Protein AF-A0A432HR02-F1 (afdb_monomer)

Secondary structure (DSSP, 8-state):
-HHHHHHHHHHHHHSTT-----------HHHHHHHHHHHHHHHHHTTSSS-SS-SS-GGGS-HHHHHHHTHHHHT---TTSBGGGTS-HHHHHHH--HHHHTT-BHHHHHHHHHHHHHT-TTS-PPPPP-

Mean predicted aligned error: 9.59 Å

Solvent-accessible surface area (backbone atoms only — not comparable to full-atom values): 7418 Å² total; per-residue (Å²): 107,75,70,59,54,53,51,53,52,54,57,58,64,67,66,69,74,82,72,79,72,82,82,60,85,80,66,37,35,72,60,6,51,50,52,51,42,48,40,25,40,56,30,23,76,72,66,80,37,100,46,48,61,58,89,72,56,42,55,77,38,38,43,70,56,44,46,62,77,37,42,58,40,76,71,47,87,58,48,74,44,47,32,68,81,43,52,58,70,69,50,38,73,72,68,45,51,57,77,51,50,49,75,32,29,27,50,53,51,38,8,31,49,40,29,33,37,66,43,9,56,73,32,92,61,78,78,79,84,129

pLDDT: mean 85.81, std 14.6, range [47.75, 97.12]

Structure (mmCIF, N/CA/C/O backbone):
data_AF-A0A432HR02-F1
#
_entry.id   AF-A0A432HR02-F1
#
loop_
_atom_site.group_PDB
_atom_site.id
_atom_site.type_symbol
_atom_site.label_atom_id
_atom_site.label_alt_id
_atom_site.label_comp_id
_atom_site.label_asym_id
_atom_site.label_entity_id
_atom_site.label_seq_id
_atom_site.pdbx_PDB_ins_code
_atom_site.Cartn_x
_atom_site.Cartn_y
_atom_site.Cartn_z
_atom_site.occupancy
_atom_site.B_iso_or_equiv
_atom_site.auth_seq_id
_atom_site.auth_comp_id
_atom_site.auth_asym_id
_atom_site.auth_atom_id
_atom_site.pdbx_PDB_model_num
ATOM 1 N N . MET A 1 1 ? 24.138 48.507 -28.606 1.00 55.62 1 MET A N 1
ATOM 2 C CA . MET A 1 1 ? 24.479 48.098 -27.223 1.00 55.62 1 MET A CA 1
ATOM 3 C C . MET A 1 1 ? 23.237 47.924 -26.343 1.00 55.62 1 MET A C 1
ATOM 5 O O . MET A 1 1 ? 22.873 46.788 -26.088 1.00 55.62 1 MET A O 1
ATOM 9 N N . ARG A 1 2 ? 22.501 48.985 -25.967 1.00 53.81 2 ARG A N 1
ATOM 10 C CA . ARG A 1 2 ? 21.341 48.897 -25.043 1.00 53.81 2 ARG A CA 1
ATOM 11 C C . ARG A 1 2 ? 20.214 47.947 -25.494 1.00 53.81 2 ARG A C 1
ATOM 13 O O . ARG A 1 2 ? 19.715 47.181 -24.685 1.00 53.81 2 ARG A O 1
ATOM 20 N N . LYS A 1 3 ? 19.861 47.936 -26.787 1.00 55.19 3 LYS A N 1
ATOM 21 C CA . LYS A 1 3 ? 18.825 47.037 -27.345 1.00 55.19 3 LYS A CA 1
ATOM 22 C C . LYS A 1 3 ? 19.258 45.562 -27.417 1.00 55.19 3 LYS A C 1
ATOM 24 O O . LYS A 1 3 ? 18.424 44.688 -27.237 1.00 55.19 3 LYS A O 1
ATOM 29 N N . LEU A 1 4 ? 20.553 45.295 -27.616 1.00 65.88 4 LEU A N 1
ATOM 30 C CA . LEU A 1 4 ? 21.116 43.935 -27.636 1.00 65.88 4 LEU A CA 1
ATOM 31 C C . LEU A 1 4 ? 21.214 43.345 -26.222 1.00 65.88 4 LEU A C 1
ATOM 33 O O . LEU A 1 4 ? 20.945 42.166 -26.031 1.00 65.88 4 LEU A O 1
ATOM 37 N N . ILE A 1 5 ? 21.511 44.184 -25.224 1.00 72.00 5 ILE A N 1
ATOM 38 C CA . ILE A 1 5 ? 21.508 43.794 -23.807 1.00 72.00 5 ILE A CA 1
ATOM 39 C C . ILE A 1 5 ? 20.079 43.468 -23.338 1.00 72.00 5 ILE A C 1
ATOM 41 O O . ILE A 1 5 ? 19.868 42.457 -22.680 1.00 72.00 5 ILE A O 1
ATOM 45 N N . ILE A 1 6 ? 19.080 44.266 -23.737 1.00 71.81 6 ILE A N 1
ATOM 46 C CA . ILE A 1 6 ? 17.664 44.006 -23.408 1.00 71.81 6 ILE A CA 1
ATOM 47 C C . ILE A 1 6 ? 17.160 42.710 -24.073 1.00 71.81 6 ILE A C 1
ATOM 49 O O . ILE A 1 6 ? 16.424 41.946 -23.448 1.00 71.81 6 ILE A O 1
ATOM 53 N N . LEU A 1 7 ? 17.592 42.422 -25.307 1.00 71.25 7 LEU A N 1
ATOM 54 C CA . LEU A 1 7 ? 17.246 41.182 -26.009 1.00 71.25 7 LEU A CA 1
ATOM 55 C C . LEU A 1 7 ? 17.884 39.945 -25.347 1.00 71.25 7 LEU A C 1
ATOM 57 O O . LEU A 1 7 ? 17.235 38.918 -25.191 1.00 71.25 7 LEU A O 1
ATOM 61 N N . ALA A 1 8 ? 19.135 40.053 -24.894 1.00 70.69 8 ALA A N 1
ATOM 62 C CA . ALA A 1 8 ? 19.814 38.961 -24.200 1.00 70.69 8 ALA A CA 1
ATOM 63 C C . ALA A 1 8 ? 19.175 38.650 -22.832 1.00 70.69 8 ALA A C 1
ATOM 65 O O . ALA A 1 8 ? 18.999 37.484 -22.488 1.00 70.69 8 ALA A O 1
ATOM 66 N N . ILE A 1 9 ? 18.765 39.678 -22.078 1.00 72.38 9 ILE A N 1
ATOM 67 C CA . ILE A 1 9 ? 18.109 39.514 -20.768 1.00 72.38 9 ILE A CA 1
ATOM 68 C C . ILE A 1 9 ? 16.716 38.882 -20.911 1.00 72.38 9 ILE A C 1
ATOM 70 O O . ILE A 1 9 ? 16.348 38.017 -20.119 1.00 72.38 9 ILE A O 1
ATOM 74 N N . THR A 1 10 ? 15.951 39.268 -21.935 1.00 68.12 10 THR A N 1
ATOM 75 C CA . THR A 1 10 ? 14.607 38.711 -22.178 1.00 68.12 10 THR A CA 1
ATOM 76 C C . THR A 1 10 ? 14.647 37.246 -22.617 1.00 68.12 10 THR A C 1
ATOM 78 O O . THR A 1 10 ? 13.822 36.458 -22.160 1.00 68.12 10 THR A O 1
ATOM 81 N N . VAL A 1 11 ? 15.643 36.842 -23.411 1.00 68.94 11 VAL A N 1
ATOM 82 C CA . VAL A 1 11 ? 15.849 35.432 -23.791 1.00 68.94 11 VAL A CA 1
ATOM 83 C C . VAL A 1 11 ? 16.297 34.580 -22.597 1.00 68.94 11 VAL A C 1
ATOM 85 O O . VAL A 1 11 ? 15.839 33.449 -22.447 1.00 68.94 11 VAL A O 1
ATOM 88 N N . PHE A 1 12 ? 17.124 35.124 -21.699 1.00 64.12 12 PHE A N 1
ATOM 89 C CA . PHE A 1 12 ? 17.577 34.404 -20.503 1.00 64.12 12 PHE A CA 1
ATOM 90 C C . PHE A 1 12 ? 16.449 34.186 -19.477 1.00 64.12 12 PHE A C 1
ATOM 92 O O . PHE A 1 12 ? 16.406 33.153 -18.813 1.00 64.12 12 PHE A O 1
ATOM 99 N N . PHE A 1 13 ? 15.501 35.125 -19.377 1.00 61.22 13 PHE A N 1
ATOM 100 C CA . PHE A 1 13 ? 14.342 35.014 -18.481 1.00 61.22 13 PHE A CA 1
ATOM 101 C C . PHE A 1 13 ? 13.253 34.065 -19.012 1.00 61.22 13 PHE A C 1
ATOM 103 O O . PHE A 1 13 ? 12.464 33.532 -18.237 1.00 61.22 13 PHE A O 1
ATOM 110 N N . ALA A 1 14 ? 13.213 33.821 -20.326 1.00 60.38 14 ALA A N 1
ATOM 111 C CA . ALA A 1 14 ? 12.259 32.897 -20.938 1.00 60.38 14 ALA A CA 1
ATOM 112 C C . ALA A 1 14 ? 12.634 31.413 -20.744 1.00 60.38 14 ALA A C 1
ATOM 114 O O . ALA A 1 14 ? 11.769 30.550 -20.869 1.00 60.38 14 ALA A O 1
ATOM 115 N N . PHE A 1 15 ? 13.897 31.104 -20.421 1.00 57.41 15 PHE A N 1
ATOM 116 C CA . PHE A 1 15 ? 14.395 29.725 -20.305 1.00 57.41 15 PHE A CA 1
ATOM 117 C C . PHE A 1 15 ? 14.370 29.162 -18.870 1.00 57.41 15 PHE A C 1
ATOM 119 O O . PHE A 1 15 ? 14.567 27.967 -18.667 1.00 57.41 15 PHE A O 1
ATOM 126 N N . SER A 1 16 ? 14.105 29.996 -17.860 1.00 60.12 16 SER A N 1
ATOM 127 C CA . SER A 1 16 ? 14.109 29.607 -16.440 1.00 60.12 16 SER A CA 1
ATOM 128 C C . SER A 1 16 ? 12.772 29.047 -15.925 1.00 60.12 16 SER A C 1
ATOM 130 O O . SER A 1 16 ? 12.690 28.641 -14.767 1.00 60.12 16 SER A O 1
ATOM 132 N N . SER A 1 17 ? 11.729 28.970 -16.757 1.00 57.75 17 SER A N 1
ATOM 133 C CA . SER A 1 17 ? 10.380 28.533 -16.354 1.00 57.75 17 SER A CA 1
ATOM 134 C C . SER A 1 17 ? 10.103 27.026 -16.498 1.00 57.75 17 SER A C 1
ATOM 136 O O . SER A 1 17 ? 9.045 26.566 -16.077 1.00 57.75 17 SER A O 1
ATOM 138 N N . ALA A 1 18 ? 11.043 26.221 -17.007 1.00 59.28 18 ALA A N 1
ATOM 139 C CA . ALA A 1 18 ? 10.858 24.769 -17.173 1.00 59.28 18 ALA A CA 1
ATOM 140 C C . ALA A 1 18 ? 11.296 23.924 -15.954 1.00 59.28 18 ALA A C 1
ATOM 142 O O . ALA A 1 18 ? 11.594 22.739 -16.081 1.00 59.28 18 ALA A O 1
ATOM 143 N N . GLY A 1 19 ? 11.336 24.518 -14.760 1.00 59.84 19 GLY A N 1
ATOM 144 C CA . GLY A 1 19 ? 11.633 23.833 -13.501 1.00 59.84 19 GLY A CA 1
ATOM 145 C C . GLY A 1 19 ? 10.376 23.455 -12.719 1.00 59.84 19 GLY A C 1
ATOM 146 O O . GLY A 1 19 ? 10.272 23.802 -11.546 1.00 59.84 19 GLY A O 1
ATOM 147 N N . ILE A 1 20 ? 9.396 22.785 -13.337 1.00 58.25 20 ILE A N 1
ATOM 148 C CA . ILE A 1 20 ? 8.270 22.223 -12.576 1.00 58.25 20 ILE A CA 1
ATOM 149 C C . ILE A 1 20 ? 8.787 20.973 -11.864 1.00 58.25 20 ILE A C 1
ATOM 151 O O . ILE A 1 20 ? 8.732 19.856 -12.375 1.00 58.25 20 ILE A O 1
ATOM 155 N N . CYS A 1 21 ? 9.328 21.174 -10.665 1.00 50.12 21 CYS A N 1
ATOM 156 C CA . CYS A 1 21 ? 9.525 20.105 -9.704 1.00 50.12 21 CYS A CA 1
ATOM 157 C C . CYS A 1 21 ? 8.158 19.456 -9.465 1.00 50.12 21 CYS A C 1
ATOM 159 O O . CYS A 1 21 ? 7.269 20.088 -8.893 1.00 50.12 21 CYS A O 1
ATOM 161 N N . PHE A 1 22 ? 7.977 18.208 -9.901 1.00 50.56 22 PHE A N 1
ATOM 162 C CA . PHE A 1 22 ? 6.835 17.389 -9.504 1.00 50.56 22 PHE A CA 1
ATOM 163 C C . PHE A 1 22 ? 6.901 17.165 -7.988 1.00 50.56 22 PHE A C 1
ATOM 165 O O . PHE A 1 22 ? 7.419 16.161 -7.504 1.00 50.56 22 PHE A O 1
ATOM 172 N N . ALA A 1 23 ? 6.383 18.120 -7.220 1.00 50.78 23 ALA A N 1
ATOM 173 C CA . ALA A 1 23 ? 6.126 17.989 -5.795 1.00 50.78 23 ALA A CA 1
ATOM 174 C C . ALA A 1 23 ? 4.839 17.171 -5.584 1.00 50.78 23 ALA A C 1
ATOM 176 O O . ALA A 1 23 ? 3.895 17.622 -4.945 1.00 50.78 23 ALA A O 1
ATOM 177 N N . GLY A 1 24 ? 4.781 15.969 -6.164 1.00 54.72 24 GLY A N 1
ATOM 178 C CA . GLY A 1 24 ? 3.856 14.936 -5.703 1.00 54.72 24 GLY A CA 1
ATOM 179 C C . GLY A 1 24 ? 4.333 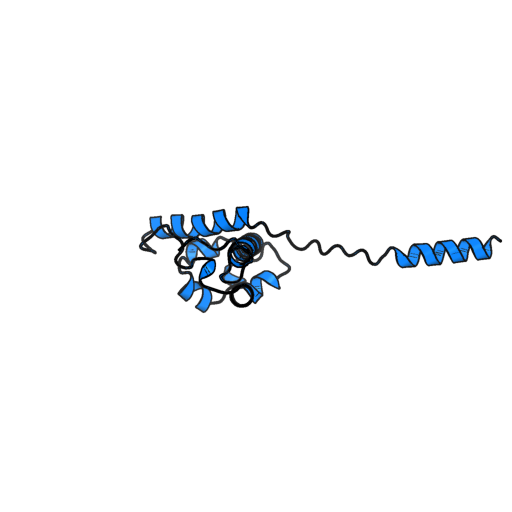14.428 -4.343 1.00 54.72 24 GLY A C 1
ATOM 180 O O . GLY A 1 24 ? 5.536 14.450 -4.068 1.00 54.72 24 GLY A O 1
ATOM 181 N N . ALA A 1 25 ? 3.413 14.011 -3.471 1.00 60.50 25 ALA A N 1
ATOM 182 C CA . ALA A 1 25 ? 3.732 13.514 -2.135 1.00 60.50 25 ALA A CA 1
ATOM 183 C C . ALA A 1 25 ? 4.918 12.532 -2.182 1.00 60.50 25 ALA A C 1
ATOM 185 O O . ALA A 1 25 ? 4.832 11.456 -2.772 1.00 60.50 25 ALA A O 1
ATOM 186 N N . LYS A 1 26 ? 6.057 12.917 -1.588 1.00 70.88 26 LYS A N 1
ATOM 187 C CA . LYS A 1 26 ? 7.272 12.094 -1.609 1.00 70.88 26 LYS A CA 1
ATOM 188 C C . LYS A 1 26 ? 6.999 10.795 -0.855 1.00 70.88 26 LYS A C 1
ATOM 190 O O . LYS A 1 26 ? 6.941 10.792 0.378 1.00 70.88 26 LYS A O 1
ATOM 195 N N . ALA A 1 27 ? 6.831 9.707 -1.598 1.00 87.12 27 ALA A N 1
ATOM 196 C CA . ALA A 1 27 ? 6.526 8.404 -1.035 1.00 87.12 27 ALA A CA 1
ATOM 197 C C . ALA A 1 27 ? 7.627 7.945 -0.059 1.00 87.12 27 ALA A C 1
ATOM 199 O O . ALA A 1 27 ? 8.824 8.116 -0.305 1.00 87.12 27 ALA A O 1
ATOM 200 N N . ASN A 1 28 ? 7.223 7.369 1.075 1.00 94.19 28 ASN A N 1
ATOM 201 C CA . ASN A 1 28 ? 8.107 6.955 2.160 1.00 94.19 28 ASN A CA 1
ATOM 202 C C . ASN A 1 28 ? 7.882 5.477 2.514 1.00 94.19 28 ASN A C 1
ATOM 204 O O . ASN A 1 28 ? 7.025 5.138 3.334 1.00 94.19 28 ASN A O 1
ATOM 208 N N . ALA A 1 29 ? 8.717 4.599 1.952 1.00 93.56 29 ALA A N 1
ATOM 209 C CA . ALA A 1 29 ? 8.638 3.151 2.161 1.00 93.56 29 ALA A CA 1
ATOM 210 C C . ALA A 1 29 ? 8.771 2.727 3.641 1.00 93.56 29 ALA A C 1
ATOM 212 O O . ALA A 1 29 ? 8.166 1.742 4.065 1.00 93.56 29 ALA A O 1
ATOM 213 N N . ARG A 1 30 ? 9.505 3.483 4.476 1.00 95.50 30 ARG A N 1
ATOM 214 C CA . ARG A 1 30 ? 9.604 3.197 5.920 1.00 95.50 30 ARG A CA 1
ATOM 215 C C . ARG A 1 30 ? 8.259 3.404 6.615 1.00 95.50 30 ARG A C 1
ATOM 217 O O . ARG A 1 30 ? 7.859 2.557 7.416 1.00 95.50 30 ARG A O 1
ATOM 224 N N . LYS A 1 31 ? 7.567 4.508 6.308 1.00 96.62 31 LYS A N 1
ATOM 225 C CA . LYS A 1 31 ? 6.203 4.754 6.800 1.00 96.62 31 LYS A CA 1
ATOM 226 C C . LYS A 1 31 ? 5.237 3.711 6.244 1.00 96.62 31 LYS A C 1
ATOM 228 O O . LYS A 1 31 ? 4.481 3.141 7.018 1.00 96.62 31 LYS A O 1
ATOM 233 N N . GLY A 1 32 ? 5.358 3.373 4.960 1.00 96.81 32 GLY A N 1
ATOM 234 C CA . GLY A 1 32 ? 4.562 2.335 4.306 1.00 96.81 32 GLY A CA 1
ATOM 235 C C . GLY A 1 32 ? 4.610 0.992 5.017 1.00 96.81 32 GLY A C 1
ATOM 236 O O . GLY A 1 32 ? 3.574 0.447 5.379 1.00 96.81 32 GLY A O 1
ATOM 237 N N . LYS A 1 33 ? 5.816 0.496 5.316 1.00 96.62 33 LYS A N 1
ATOM 238 C CA . LYS A 1 33 ? 6.022 -0.748 6.073 1.00 96.62 33 LYS A CA 1
ATOM 239 C C . LYS A 1 33 ? 5.331 -0.726 7.434 1.00 96.62 33 LYS A C 1
ATOM 241 O O . LYS A 1 33 ? 4.759 -1.732 7.855 1.00 96.62 33 LYS A O 1
ATOM 246 N N . TYR A 1 34 ? 5.429 0.397 8.145 1.00 96.94 34 TYR A N 1
ATOM 247 C CA . TYR A 1 34 ? 4.794 0.553 9.450 1.00 96.94 34 TYR A CA 1
ATOM 248 C C . TYR A 1 34 ? 3.269 0.553 9.325 1.00 96.94 34 TYR A C 1
ATOM 250 O O . TYR A 1 34 ? 2.617 -0.231 10.012 1.00 96.94 34 TYR A O 1
ATOM 258 N N . THR A 1 35 ? 2.716 1.369 8.425 1.00 97.12 35 THR A N 1
ATOM 259 C CA . THR A 1 35 ? 1.274 1.445 8.158 1.00 97.12 35 THR A CA 1
ATOM 260 C C . THR A 1 35 ? 0.721 0.083 7.754 1.00 97.12 35 THR A C 1
ATOM 262 O O . THR A 1 35 ? -0.233 -0.388 8.367 1.00 97.12 35 THR A O 1
ATOM 265 N N . TYR A 1 36 ? 1.386 -0.603 6.821 1.00 96.50 36 TYR A N 1
ATOM 266 C CA . TYR A 1 36 ? 0.991 -1.927 6.352 1.00 96.50 36 TYR A CA 1
ATOM 267 C C . TYR A 1 36 ? 0.896 -2.929 7.505 1.00 96.50 36 TYR A C 1
ATOM 269 O O . TYR A 1 36 ? -0.135 -3.554 7.711 1.00 96.50 36 TYR A O 1
ATOM 277 N N . ARG A 1 37 ? 1.930 -3.021 8.348 1.00 96.44 37 ARG A N 1
ATOM 278 C CA . ARG A 1 37 ? 1.911 -3.905 9.528 1.00 96.44 37 ARG A CA 1
ATOM 279 C C . ARG A 1 37 ? 0.872 -3.490 10.569 1.00 96.44 37 ARG A C 1
ATOM 281 O O . ARG A 1 37 ? 0.307 -4.350 11.238 1.00 96.44 37 ARG A O 1
ATOM 288 N N . LYS A 1 38 ? 0.642 -2.186 10.740 1.00 96.31 38 LYS A N 1
ATOM 289 C CA . LYS A 1 38 ? -0.320 -1.658 11.711 1.00 96.31 38 LYS A CA 1
ATOM 290 C C . LYS A 1 38 ? -1.747 -2.069 11.356 1.00 96.31 38 LYS A C 1
ATOM 292 O O . LYS A 1 38 ? -2.458 -2.491 12.261 1.00 96.31 38 LYS A O 1
ATOM 297 N N . VAL A 1 39 ? -2.118 -2.014 10.075 1.00 96.00 39 VAL A N 1
ATOM 298 C CA . VAL A 1 39 ? -3.432 -2.460 9.581 1.00 96.00 39 VAL A CA 1
ATOM 299 C C . VAL A 1 39 ? -3.721 -3.892 10.024 1.00 96.00 39 VAL A C 1
ATOM 301 O O . VAL A 1 39 ? -4.689 -4.126 10.743 1.00 96.00 39 VAL A O 1
ATOM 304 N N . TYR A 1 40 ? -2.840 -4.841 9.697 1.00 95.94 40 TYR A N 1
ATOM 305 C CA . TYR A 1 40 ? -3.065 -6.246 10.051 1.00 95.94 40 TYR A CA 1
ATOM 306 C C . TYR A 1 40 ? -2.968 -6.499 11.552 1.00 95.94 40 TYR A C 1
ATOM 308 O O . TYR A 1 40 ? -3.736 -7.290 12.086 1.00 95.94 40 TYR A O 1
ATOM 316 N N . LYS A 1 41 ? -2.102 -5.781 12.273 1.00 95.50 41 LYS A N 1
ATOM 317 C CA . LYS A 1 41 ? -2.054 -5.868 13.737 1.00 95.50 41 LYS A CA 1
ATOM 318 C C . LYS A 1 41 ? -3.373 -5.433 14.385 1.00 95.50 41 LYS A C 1
ATOM 320 O O . LYS A 1 41 ? -3.809 -6.077 15.334 1.00 95.50 41 LYS A O 1
ATOM 325 N N . SER A 1 42 ? -3.987 -4.345 13.921 1.00 94.88 42 SER A N 1
ATOM 326 C CA . SER A 1 42 ? -5.285 -3.880 14.429 1.00 94.88 42 SER A CA 1
ATOM 327 C C . SER A 1 42 ? -6.424 -4.813 14.018 1.00 94.88 42 SER A C 1
ATOM 329 O O . SER A 1 42 ? -7.241 -5.189 14.851 1.00 94.88 42 SER A O 1
ATOM 331 N N . CYS A 1 43 ? -6.431 -5.238 12.758 1.00 94.62 43 CYS A N 1
ATOM 332 C CA . CYS A 1 43 ? -7.410 -6.163 12.195 1.00 94.62 43 CYS A CA 1
ATOM 333 C C . CYS A 1 43 ? -7.401 -7.524 12.912 1.00 94.62 43 CYS A C 1
ATOM 335 O O . CYS A 1 43 ? -8.447 -8.039 13.300 1.00 94.62 43 CYS A O 1
ATOM 337 N N . HIS A 1 44 ? -6.209 -8.057 13.200 1.00 95.31 44 HIS A N 1
ATOM 338 C CA . HIS A 1 44 ? -6.032 -9.291 13.962 1.00 95.31 44 HIS A CA 1
ATOM 339 C C . HIS A 1 44 ? -6.552 -9.170 15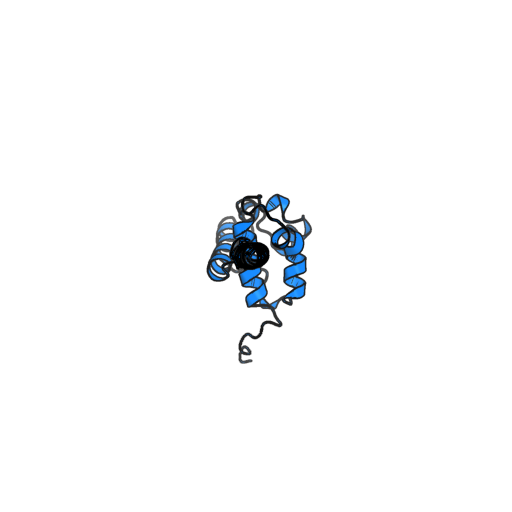.395 1.00 95.31 44 HIS A C 1
ATOM 341 O O . HIS A 1 44 ? -7.212 -10.075 15.889 1.00 95.31 44 HIS A O 1
ATOM 347 N N . LYS A 1 45 ? -6.326 -8.028 16.062 1.00 93.88 45 LYS A N 1
ATOM 348 C CA . LYS A 1 45 ? -6.861 -7.789 17.415 1.00 93.88 45 LYS A CA 1
ATOM 349 C C . LYS A 1 45 ? -8.389 -7.834 17.480 1.00 93.88 45 LYS A C 1
ATOM 351 O O . LYS A 1 45 ? -8.920 -8.088 18.555 1.00 93.88 45 LYS A O 1
ATOM 356 N N . ARG A 1 46 ? -9.083 -7.578 16.367 1.00 91.12 46 ARG A N 1
ATOM 357 C CA . ARG A 1 46 ? -10.544 -7.720 16.2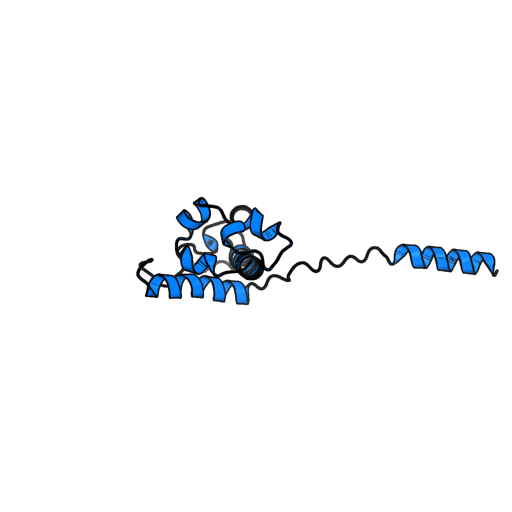65 1.00 91.12 46 ARG A CA 1
ATOM 358 C C . ARG A 1 46 ? -11.005 -9.131 15.891 1.00 91.12 46 ARG A C 1
ATOM 360 O O . ARG A 1 46 ? -12.205 -9.362 15.848 1.00 91.12 46 ARG A O 1
ATOM 367 N N . GLY A 1 47 ? -10.086 -10.047 15.589 1.00 90.00 47 GLY A N 1
ATOM 368 C CA . GLY A 1 47 ? -10.415 -11.400 15.140 1.00 90.00 47 GLY A CA 1
ATOM 369 C C . GLY A 1 47 ? -10.871 -11.500 13.680 1.00 90.00 47 GLY A C 1
ATOM 370 O O . GLY A 1 47 ? -11.392 -12.532 13.288 1.00 90.00 47 GLY A O 1
ATOM 371 N N . GLU A 1 48 ? -10.684 -10.459 12.859 1.00 88.56 48 GLU A N 1
ATOM 372 C CA . GLU A 1 48 ? -11.052 -10.492 11.427 1.00 88.56 48 GLU A CA 1
ATOM 373 C C . GLU A 1 48 ? -10.028 -11.276 10.578 1.00 88.56 48 GLU A C 1
ATOM 375 O O . GLU A 1 48 ? -10.340 -11.782 9.499 1.00 88.56 48 GLU A O 1
ATOM 380 N N . VAL A 1 49 ? -8.790 -11.396 11.070 1.00 89.69 49 VAL A N 1
ATOM 381 C CA . VAL A 1 49 ? -7.725 -12.207 10.463 1.00 89.69 49 VAL A CA 1
ATOM 382 C C . VAL A 1 49 ? -7.026 -13.058 11.517 1.00 89.69 49 VAL A C 1
ATOM 384 O O . VAL A 1 49 ? -6.794 -12.604 12.635 1.00 89.69 49 VAL A O 1
ATOM 387 N N . GLU A 1 50 ? -6.613 -14.263 11.129 1.00 88.12 50 GLU A N 1
ATOM 388 C CA . GLU A 1 50 ? -5.955 -15.252 12.002 1.00 88.12 50 GLU A CA 1
ATOM 389 C C . GLU A 1 50 ? -4.548 -14.839 12.467 1.00 88.12 50 GLU A C 1
ATOM 391 O O . GLU A 1 50 ? -4.029 -15.368 13.446 1.00 88.12 50 GLU A O 1
ATOM 396 N N . SER A 1 51 ? -3.901 -13.892 11.779 1.00 88.94 51 SER A N 1
ATOM 397 C CA . SER A 1 51 ? -2.526 -13.481 12.074 1.00 88.94 51 SER A CA 1
ATOM 398 C C . SER A 1 51 ? -2.342 -11.970 11.988 1.00 88.94 51 SER A C 1
ATOM 400 O O . SER A 1 51 ? -2.884 -11.310 11.105 1.00 88.94 51 SER A O 1
ATOM 402 N N . ALA A 1 52 ? -1.502 -11.425 12.871 1.00 89.88 52 ALA A N 1
ATOM 403 C CA . ALA A 1 52 ? -1.043 -10.035 12.804 1.00 89.88 52 ALA A CA 1
ATOM 404 C C . ALA A 1 52 ? -0.060 -9.775 11.645 1.00 89.88 52 ALA A C 1
ATOM 406 O O . ALA A 1 52 ? 0.304 -8.622 11.386 1.00 89.88 52 ALA A O 1
ATOM 407 N N . THR A 1 53 ? 0.407 -10.830 10.975 1.00 89.25 53 THR A N 1
ATOM 408 C CA . THR A 1 53 ? 1.268 -10.730 9.795 1.00 89.25 53 THR A CA 1
ATOM 409 C C . THR A 1 53 ? 0.426 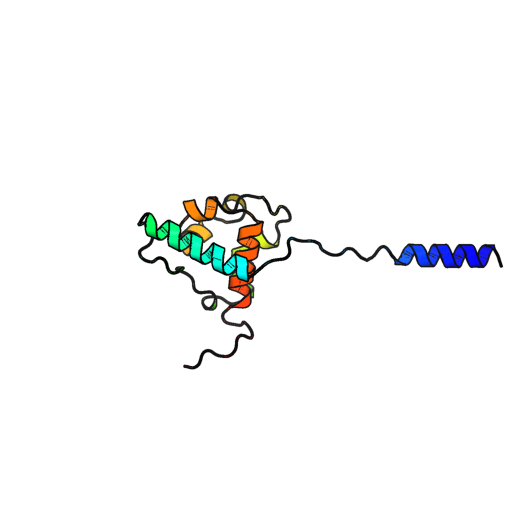-10.392 8.563 1.00 89.25 53 THR A C 1
ATOM 411 O O . THR A 1 53 ? -0.619 -11.010 8.365 1.00 89.25 53 THR A O 1
ATOM 414 N N . PRO A 1 54 ? 0.868 -9.447 7.709 1.00 88.81 54 PRO A N 1
ATOM 415 C CA . PRO A 1 54 ? 0.180 -9.165 6.458 1.00 88.81 54 PRO A CA 1
ATOM 416 C C . PRO A 1 54 ? -0.014 -10.401 5.584 1.00 88.81 54 PRO A C 1
ATOM 418 O O . PRO A 1 54 ? 0.928 -11.165 5.386 1.00 88.81 54 PRO A O 1
ATOM 421 N N . LEU A 1 55 ? -1.220 -10.552 5.032 1.00 87.12 55 LEU A N 1
ATOM 422 C CA . LEU A 1 55 ? -1.590 -11.692 4.184 1.00 87.12 55 LEU A CA 1
ATOM 423 C C . LEU A 1 55 ? -0.753 -11.752 2.904 1.00 87.12 55 LEU A C 1
ATOM 425 O O . LEU A 1 55 ? -0.338 -12.824 2.473 1.00 87.12 55 LEU A O 1
ATOM 429 N N . LEU A 1 56 ? -0.486 -10.587 2.314 1.00 91.88 56 LEU A N 1
ATOM 430 C CA . LEU A 1 56 ? 0.338 -10.463 1.121 1.00 91.88 56 LEU A CA 1
ATOM 431 C C . LEU A 1 56 ? 1.735 -9.978 1.503 1.00 91.88 56 LEU A C 1
ATOM 433 O O . LEU A 1 56 ? 1.908 -8.872 2.028 1.00 91.88 56 LEU A O 1
ATOM 437 N N . SER A 1 57 ? 2.737 -10.806 1.217 1.00 92.31 57 SER A N 1
ATOM 438 C CA . SER A 1 57 ? 4.141 -10.415 1.312 1.00 92.31 57 SER A CA 1
ATOM 439 C C . SER A 1 57 ? 4.537 -9.564 0.093 1.00 92.31 57 SER A C 1
ATOM 441 O O . SER A 1 57 ? 4.014 -9.801 -0.999 1.00 92.31 57 SER A O 1
ATOM 443 N N . PRO A 1 58 ? 5.442 -8.574 0.224 1.00 93.94 58 PRO A N 1
ATOM 444 C CA . PRO A 1 58 ? 5.865 -7.735 -0.902 1.00 93.94 58 PRO A CA 1
ATOM 445 C C . PRO A 1 58 ? 6.384 -8.517 -2.121 1.00 93.94 58 PRO A C 1
ATOM 447 O O . PRO A 1 58 ? 6.141 -8.122 -3.255 1.00 93.94 58 PRO A O 1
ATOM 450 N N . ASP A 1 59 ? 7.024 -9.663 -1.897 1.00 93.12 59 ASP A N 1
ATOM 451 C CA . ASP A 1 59 ? 7.579 -10.541 -2.933 1.00 93.12 59 ASP A CA 1
ATOM 452 C C . ASP A 1 59 ? 6.538 -11.440 -3.626 1.00 93.12 59 ASP A C 1
ATOM 454 O O . ASP A 1 59 ? 6.896 -12.249 -4.475 1.00 93.12 59 ASP A O 1
ATOM 458 N N . THR A 1 60 ? 5.246 -11.293 -3.312 1.00 94.31 60 THR A N 1
ATOM 459 C CA . THR A 1 60 ? 4.168 -12.048 -3.983 1.00 94.31 60 THR A CA 1
ATOM 460 C C . THR A 1 60 ? 3.835 -11.533 -5.380 1.00 94.31 60 THR A C 1
ATOM 462 O O . THR A 1 60 ? 3.213 -12.252 -6.161 1.00 94.31 60 THR A O 1
ATOM 465 N N . LYS A 1 61 ? 4.214 -10.292 -5.702 1.00 95.44 61 LYS A N 1
ATOM 466 C CA . LYS A 1 61 ? 3.946 -9.656 -6.995 1.00 95.44 61 LYS A CA 1
ATOM 467 C C . LYS A 1 61 ? 5.176 -8.889 -7.482 1.00 95.44 61 LYS A C 1
ATOM 469 O O . LYS A 1 61 ? 6.037 -8.496 -6.689 1.00 95.44 61 LYS A O 1
ATOM 474 N N . THR A 1 62 ? 5.251 -8.666 -8.789 1.00 96.75 62 THR A N 1
ATOM 475 C CA . THR A 1 62 ? 6.263 -7.804 -9.412 1.00 96.75 62 THR A CA 1
ATOM 476 C C . THR A 1 62 ? 5.960 -6.325 -9.186 1.00 96.75 62 THR A C 1
ATOM 478 O O . THR A 1 62 ? 4.832 -5.946 -8.856 1.00 96.75 62 THR A O 1
ATOM 481 N N . MET A 1 63 ? 6.948 -5.460 -9.414 1.00 93.88 63 MET A N 1
ATOM 482 C CA . MET A 1 63 ? 6.810 -4.005 -9.346 1.00 93.88 63 MET A CA 1
ATOM 483 C C . MET A 1 63 ? 5.628 -3.523 -10.203 1.00 93.88 63 MET A C 1
ATOM 485 O O . MET A 1 63 ? 4.773 -2.780 -9.723 1.00 93.88 63 MET A O 1
ATOM 489 N N . ALA A 1 64 ? 5.531 -4.008 -11.444 1.00 96.44 64 ALA A N 1
ATOM 490 C CA . ALA A 1 64 ? 4.450 -3.655 -12.366 1.00 96.44 64 ALA A CA 1
ATOM 491 C C . ALA A 1 64 ? 3.080 -4.192 -11.921 1.00 96.44 64 ALA A C 1
ATOM 493 O O . ALA A 1 64 ? 2.058 -3.541 -12.123 1.00 96.44 64 ALA A O 1
ATOM 494 N N . GLN A 1 65 ? 3.032 -5.377 -11.309 1.00 96.94 65 GLN A N 1
ATOM 495 C CA . GLN A 1 65 ? 1.790 -5.906 -10.746 1.00 96.94 65 GLN A CA 1
ATOM 496 C C . GLN A 1 65 ? 1.336 -5.093 -9.526 1.00 96.94 65 GLN A C 1
ATOM 498 O O . GLN A 1 65 ? 0.141 -4.848 -9.380 1.00 96.94 65 GLN A O 1
ATOM 503 N N . TRP A 1 66 ? 2.264 -4.628 -8.684 1.00 96.38 66 TRP A N 1
ATOM 504 C CA . TRP A 1 66 ? 1.936 -3.716 -7.589 1.00 96.38 66 TRP A CA 1
ATOM 505 C C . TRP A 1 66 ? 1.439 -2.358 -8.080 1.00 96.38 66 TRP A C 1
ATOM 507 O O . TRP A 1 66 ? 0.484 -1.842 -7.508 1.00 96.38 66 TRP A O 1
ATOM 517 N N . ASP A 1 67 ? 2.015 -1.802 -9.148 1.00 95.88 67 ASP A N 1
ATOM 518 C CA . ASP A 1 67 ? 1.495 -0.563 -9.744 1.00 95.88 67 ASP A CA 1
ATOM 519 C C . ASP A 1 67 ? 0.050 -0.720 -10.195 1.00 95.88 67 ASP A C 1
ATOM 521 O O . ASP A 1 67 ? -0.752 0.164 -9.937 1.00 95.88 67 ASP A O 1
ATOM 525 N N . LYS A 1 68 ? -0.304 -1.864 -10.793 1.00 96.50 68 LYS A N 1
ATOM 526 C CA . LYS A 1 68 ? -1.687 -2.137 -11.203 1.00 96.50 68 LYS A CA 1
ATOM 527 C C . LYS A 1 68 ? -2.649 -2.170 -10.017 1.00 96.50 68 LYS A C 1
ATOM 529 O O . LYS A 1 68 ? -3.719 -1.582 -10.094 1.00 96.50 68 LYS A O 1
ATOM 534 N N . VAL A 1 69 ? -2.263 -2.821 -8.916 1.00 96.12 69 VAL A N 1
ATOM 535 C CA . VAL A 1 69 ? -3.082 -2.875 -7.688 1.00 96.12 69 VAL A CA 1
ATOM 536 C C . VAL A 1 69 ? -3.303 -1.477 -7.100 1.00 96.12 69 VAL A C 1
ATOM 538 O O . VAL A 1 69 ? -4.360 -1.200 -6.546 1.00 96.12 69 VAL A O 1
ATOM 541 N N . PHE A 1 70 ? -2.314 -0.592 -7.222 1.00 95.69 70 PHE A N 1
ATOM 542 C CA . PHE A 1 70 ? -2.346 0.760 -6.665 1.00 95.69 70 PHE A CA 1
ATOM 543 C C . PHE A 1 70 ? -2.529 1.842 -7.741 1.00 95.69 70 PHE A C 1
ATOM 545 O O . PHE A 1 70 ? -2.223 3.001 -7.479 1.00 95.69 70 PHE A O 1
ATOM 552 N N . ASP A 1 71 ? -3.046 1.509 -8.928 1.00 95.88 71 ASP A N 1
ATOM 553 C CA . ASP A 1 71 ? -3.073 2.425 -10.080 1.00 95.88 71 ASP A CA 1
ATOM 554 C C . ASP A 1 71 ? -3.847 3.716 -9.763 1.00 95.88 71 ASP A C 1
ATOM 556 O O . ASP A 1 71 ? -3.350 4.831 -9.922 1.00 95.88 71 ASP A O 1
ATOM 560 N N . LYS A 1 72 ? -5.032 3.570 -9.165 1.00 95.69 72 LYS A N 1
ATOM 561 C CA . LYS A 1 72 ? -5.841 4.701 -8.691 1.00 95.69 72 LYS A CA 1
ATOM 562 C C . LYS A 1 72 ? -5.127 5.529 -7.624 1.00 95.69 72 LYS A C 1
ATOM 564 O O . LYS A 1 72 ? -5.330 6.734 -7.584 1.00 95.69 72 LYS A O 1
ATOM 569 N N . VAL A 1 73 ? -4.303 4.910 -6.774 1.00 94.50 73 VAL A N 1
ATOM 570 C CA . VAL A 1 73 ? -3.537 5.589 -5.715 1.00 94.50 73 VAL A CA 1
ATOM 571 C C . VAL A 1 73 ?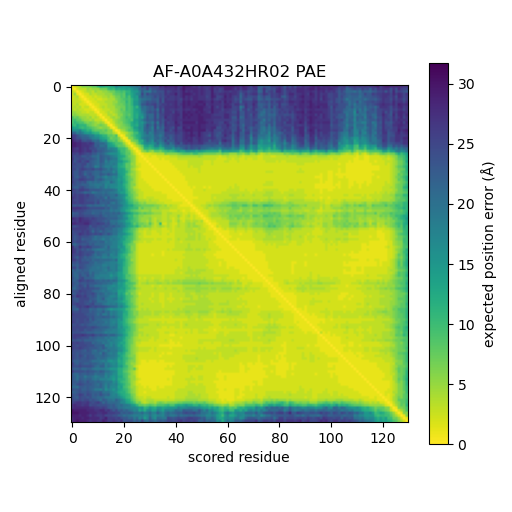 -2.391 6.401 -6.318 1.00 94.50 73 VAL A C 1
ATOM 573 O O . VAL A 1 73 ? -2.239 7.572 -5.978 1.00 94.50 73 VAL A O 1
ATOM 576 N N . ILE A 1 74 ? -1.600 5.810 -7.220 1.00 92.25 74 ILE A N 1
ATOM 577 C CA . ILE A 1 74 ? -0.428 6.470 -7.823 1.00 92.25 74 ILE A CA 1
ATOM 578 C C . ILE A 1 74 ? -0.820 7.573 -8.811 1.00 92.25 74 ILE A C 1
ATOM 580 O O . ILE A 1 74 ? -0.082 8.544 -8.962 1.00 92.25 74 ILE A O 1
ATOM 584 N N . ASN A 1 75 ? -1.987 7.450 -9.451 1.00 92.69 75 ASN A N 1
ATOM 585 C CA . ASN A 1 75 ? -2.512 8.450 -10.380 1.00 92.69 75 ASN A CA 1
ATOM 586 C C . ASN A 1 75 ? -3.349 9.537 -9.682 1.00 92.69 75 ASN A C 1
ATOM 588 O O . ASN A 1 75 ? -3.785 10.492 -10.333 1.00 92.69 75 ASN A O 1
ATOM 592 N N . ASN A 1 76 ? -3.577 9.432 -8.367 1.00 91.25 76 ASN A N 1
ATOM 593 C CA . ASN A 1 76 ? -4.308 10.449 -7.621 1.00 91.25 76 ASN A CA 1
ATOM 594 C C . ASN A 1 76 ? -3.409 11.615 -7.194 1.00 91.25 76 ASN A C 1
ATOM 596 O O . ASN A 1 76 ? -2.291 11.421 -6.723 1.00 91.25 76 ASN A O 1
ATOM 600 N N . LYS A 1 77 ? -3.927 12.843 -7.305 1.00 89.81 77 LYS A N 1
ATOM 601 C CA . LYS A 1 77 ? -3.233 14.062 -6.858 1.00 89.81 77 LYS A CA 1
ATOM 602 C C . LYS A 1 77 ? -3.642 14.521 -5.456 1.00 89.81 77 LYS A C 1
ATOM 604 O O . LYS A 1 77 ? -2.909 15.290 -4.842 1.00 89.81 77 LYS A O 1
ATOM 609 N N . ASP A 1 78 ? -4.796 14.082 -4.965 1.00 91.75 78 ASP A N 1
ATOM 610 C CA . ASP A 1 78 ? -5.296 14.392 -3.631 1.00 91.75 78 ASP A CA 1
ATOM 611 C C . ASP A 1 78 ? -4.762 13.373 -2.617 1.00 91.75 78 ASP A C 1
ATOM 613 O O . ASP A 1 78 ? -5.231 12.239 -2.509 1.00 91.75 78 ASP A O 1
ATOM 617 N N . GLU A 1 79 ? -3.758 13.795 -1.848 1.00 88.56 79 GLU A N 1
ATOM 618 C CA . GLU A 1 79 ? -3.135 12.957 -0.826 1.00 88.56 79 GLU A CA 1
ATOM 619 C C . GLU A 1 79 ? -4.032 12.6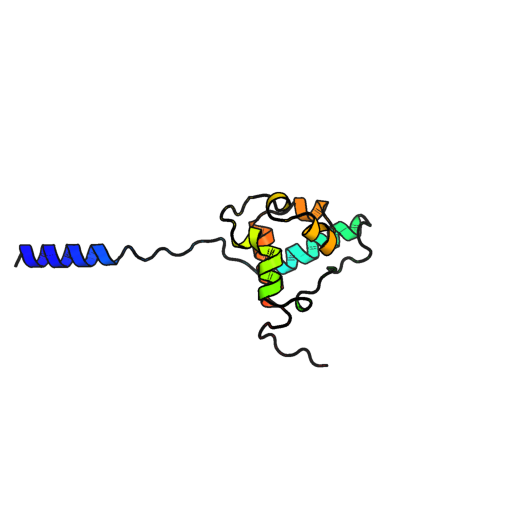97 0.397 1.00 88.56 79 GLU A C 1
ATOM 621 O O . GLU A 1 79 ? -3.746 11.782 1.169 1.00 88.56 79 GLU A O 1
ATOM 626 N N . ASN A 1 80 ? -5.117 13.457 0.576 1.00 93.31 80 ASN A N 1
ATOM 627 C CA . ASN A 1 80 ? -6.048 13.296 1.694 1.00 93.31 80 ASN A CA 1
ATOM 628 C C . ASN A 1 80 ? -7.297 12.495 1.315 1.00 93.31 80 ASN A C 1
ATOM 630 O O . ASN A 1 80 ? -8.089 12.167 2.201 1.00 93.31 80 ASN A O 1
ATOM 634 N N . LYS A 1 81 ? -7.460 12.141 0.033 1.00 95.00 81 LYS A N 1
ATOM 635 C CA . LYS A 1 81 ? -8.575 11.313 -0.427 1.00 95.00 81 LYS A CA 1
ATOM 636 C C . LYS A 1 81 ? -8.625 10.005 0.377 1.00 95.00 81 LYS A C 1
ATOM 638 O O . LYS A 1 81 ? -7.582 9.364 0.549 1.00 95.00 81 LYS A O 1
ATOM 643 N N . PRO A 1 82 ? -9.797 9.602 0.895 1.00 95.62 82 PRO A N 1
ATOM 644 C CA . PRO A 1 82 ? -9.910 8.390 1.694 1.00 95.62 82 PRO A CA 1
ATOM 645 C C . PRO A 1 82 ? -9.574 7.157 0.854 1.00 95.62 82 PRO A C 1
ATOM 647 O O . PRO A 1 82 ? -9.935 7.066 -0.322 1.00 95.62 82 PRO A O 1
ATOM 650 N N . ALA A 1 83 ? -8.912 6.174 1.466 1.00 94.56 83 ALA A N 1
ATOM 651 C CA . ALA A 1 83 ? -8.514 4.949 0.777 1.00 94.56 83 ALA A CA 1
ATOM 652 C C . ALA A 1 83 ? -9.705 4.209 0.145 1.00 94.56 83 ALA A C 1
ATOM 654 O O . ALA A 1 83 ? -9.542 3.614 -0.914 1.00 94.56 83 ALA A O 1
ATOM 655 N N . THR A 1 84 ? -10.906 4.308 0.728 1.00 94.06 84 THR A N 1
ATOM 656 C CA . THR A 1 84 ? -12.147 3.709 0.200 1.00 94.06 84 THR A CA 1
ATOM 657 C C . THR A 1 84 ? -12.538 4.199 -1.191 1.00 94.06 84 THR A C 1
ATOM 659 O O . THR A 1 84 ? -13.268 3.505 -1.882 1.00 94.06 84 THR A O 1
ATOM 662 N N . GLU A 1 85 ? -12.075 5.377 -1.611 1.00 94.44 85 GLU A N 1
ATOM 663 C CA . GLU A 1 85 ? -12.317 5.913 -2.958 1.00 94.44 85 GLU A CA 1
ATOM 664 C C . GLU A 1 85 ? -11.166 5.625 -3.932 1.00 94.44 85 GLU A C 1
ATOM 666 O O . GLU A 1 85 ? -11.266 5.911 -5.126 1.00 94.44 85 GLU A O 1
ATOM 671 N N . LEU A 1 86 ? -10.047 5.110 -3.419 1.00 94.19 86 LEU A N 1
ATOM 672 C CA . LEU A 1 86 ? -8.832 4.822 -4.179 1.00 94.19 86 LEU A CA 1
ATOM 673 C C . LEU A 1 86 ? -8.649 3.331 -4.463 1.00 94.19 86 LEU A C 1
ATOM 675 O O . LEU A 1 86 ? -7.742 2.971 -5.207 1.00 94.19 86 LEU A O 1
ATOM 679 N N . VAL A 1 87 ? -9.488 2.473 -3.888 1.00 93.94 87 VAL A N 1
ATOM 680 C CA . VAL A 1 87 ? -9.454 1.021 -4.078 1.00 93.94 87 VAL A CA 1
ATOM 681 C C . VAL A 1 87 ? -10.836 0.508 -4.479 1.00 93.94 87 VAL A C 1
ATOM 683 O O . VAL A 1 87 ? -11.833 1.212 -4.335 1.00 93.94 87 VAL A O 1
ATOM 686 N N . ASP A 1 88 ? -10.886 -0.691 -5.043 1.00 92.44 88 ASP A N 1
ATOM 687 C CA . ASP A 1 88 ? -12.110 -1.409 -5.409 1.00 92.44 88 ASP A CA 1
ATOM 688 C C . ASP A 1 88 ? -12.397 -2.559 -4.433 1.00 92.44 88 ASP A C 1
ATOM 690 O O . ASP A 1 88 ? -11.647 -2.802 -3.486 1.00 92.44 88 ASP A O 1
ATOM 694 N N . ASP A 1 89 ? -13.518 -3.248 -4.637 1.00 90.94 89 ASP A N 1
ATOM 695 C CA . ASP A 1 89 ? -13.900 -4.382 -3.796 1.00 90.94 89 ASP A CA 1
ATOM 696 C C . ASP A 1 89 ? -12.894 -5.545 -3.911 1.00 90.94 89 ASP A C 1
ATOM 698 O O . ASP A 1 89 ? -12.536 -6.132 -2.887 1.00 90.94 89 ASP A O 1
ATOM 702 N N . ASP A 1 90 ? -12.315 -5.778 -5.097 1.00 92.12 90 ASP A N 1
ATOM 703 C CA . ASP A 1 90 ? -11.241 -6.757 -5.339 1.00 92.12 90 ASP A CA 1
ATOM 704 C C . ASP A 1 90 ? -10.008 -6.521 -4.447 1.00 92.12 90 ASP A C 1
ATOM 706 O O . ASP A 1 90 ? -9.332 -7.470 -4.024 1.00 92.12 90 ASP A O 1
ATOM 710 N N . PHE A 1 91 ? -9.689 -5.258 -4.135 1.00 94.31 91 PHE A N 1
ATOM 711 C CA . PHE A 1 91 ? -8.648 -4.930 -3.163 1.00 94.31 91 PHE A CA 1
ATOM 712 C C . PHE A 1 91 ? -9.006 -5.467 -1.772 1.00 94.31 91 PHE A C 1
ATOM 714 O O . PHE A 1 91 ? -8.165 -6.077 -1.112 1.00 94.31 91 PHE A O 1
ATOM 721 N N . PHE A 1 92 ? -10.244 -5.290 -1.308 1.00 92.50 92 PHE A N 1
ATOM 722 C CA . PHE A 1 92 ? -10.653 -5.774 0.013 1.00 92.50 92 PHE A CA 1
ATOM 723 C C . PHE A 1 92 ? -10.763 -7.297 0.081 1.00 92.50 92 PHE A C 1
ATOM 725 O O . PHE A 1 92 ? -10.496 -7.867 1.137 1.00 92.50 92 PHE A O 1
ATOM 732 N N . GLU A 1 93 ? -11.071 -7.972 -1.022 1.00 92.00 93 GLU A N 1
ATOM 733 C CA . GLU A 1 93 ? -11.023 -9.435 -1.081 1.00 92.00 93 GLU A CA 1
ATOM 734 C C . GLU A 1 93 ? -9.589 -9.962 -0.919 1.00 92.00 93 GLU A C 1
ATOM 736 O O . GLU A 1 93 ? -9.346 -10.912 -0.171 1.00 92.00 93 GLU A O 1
ATOM 741 N N . GLN A 1 94 ? -8.619 -9.303 -1.560 1.00 91.56 94 GLN A N 1
ATOM 742 C CA . GLN A 1 94 ? -7.207 -9.690 -1.498 1.00 91.56 94 GLN A CA 1
ATOM 743 C C . GLN A 1 94 ? -6.523 -9.301 -0.178 1.00 91.56 94 GLN A C 1
ATOM 745 O O . GLN A 1 94 ? -5.721 -10.071 0.353 1.00 91.56 94 GLN A O 1
ATOM 750 N N . PHE A 1 95 ? -6.805 -8.107 0.351 1.00 92.88 95 PHE A N 1
ATOM 751 C CA . PHE A 1 95 ? -6.109 -7.542 1.514 1.00 92.88 95 PHE A CA 1
ATOM 752 C C . PHE A 1 95 ? -6.883 -7.676 2.834 1.00 92.88 95 PHE A C 1
ATOM 754 O O . PHE A 1 95 ? -6.280 -7.515 3.900 1.00 92.88 95 PHE A O 1
ATOM 761 N N . LYS A 1 96 ? -8.189 -7.982 2.789 1.00 93.06 96 LYS A N 1
ATOM 762 C CA . LYS A 1 96 ? -9.111 -7.995 3.942 1.00 93.06 96 LYS A CA 1
ATOM 763 C C . LYS A 1 96 ? -9.052 -6.688 4.744 1.00 93.06 96 LYS A C 1
ATOM 765 O O . LYS A 1 96 ? -8.639 -5.658 4.218 1.00 93.06 96 LYS A O 1
ATOM 770 N N . CYS A 1 97 ? -9.465 -6.702 6.014 1.00 93.75 97 CYS A N 1
ATOM 771 C CA . CYS A 1 97 ? -9.244 -5.611 6.968 1.00 93.75 97 CYS A CA 1
ATOM 772 C C . CYS A 1 97 ? -9.860 -4.272 6.543 1.00 93.75 97 CYS A C 1
ATOM 774 O O . CYS A 1 97 ? -9.268 -3.211 6.775 1.00 93.75 97 CYS A O 1
ATOM 776 N N . LYS A 1 98 ? -11.045 -4.312 5.916 1.00 94.19 98 LYS A N 1
ATOM 777 C CA . LYS A 1 98 ? -11.682 -3.156 5.259 1.00 94.19 98 LYS A CA 1
ATOM 778 C C . LYS A 1 98 ? -11.772 -1.938 6.175 1.00 94.19 98 LYS A C 1
ATOM 780 O O . LYS A 1 98 ? -11.421 -0.840 5.759 1.00 94.19 98 LYS A O 1
ATOM 785 N N . GLU A 1 99 ? -12.160 -2.141 7.432 1.00 93.94 99 GLU A N 1
ATOM 786 C CA . GLU A 1 99 ? -12.310 -1.057 8.411 1.00 93.94 99 GLU A CA 1
ATOM 787 C C . GLU A 1 99 ? -10.972 -0.397 8.798 1.00 93.94 99 GLU A C 1
ATOM 789 O O . GLU A 1 99 ? -10.929 0.775 9.159 1.00 93.94 99 GLU A O 1
ATOM 794 N N . GLU A 1 100 ? -9.855 -1.129 8.747 1.00 95.31 100 GLU A N 1
ATOM 795 C CA . GLU A 1 100 ? -8.539 -0.544 9.031 1.00 95.31 100 GLU A CA 1
ATOM 796 C C . GLU A 1 100 ? -7.988 0.202 7.820 1.00 95.31 100 GLU A C 1
ATOM 798 O O . GLU A 1 100 ? -7.423 1.286 7.967 1.00 95.31 100 GLU A O 1
ATOM 803 N N . TRP A 1 101 ? -8.197 -0.341 6.621 1.00 95.44 101 TRP A N 1
ATOM 804 C CA . TRP A 1 101 ? -7.835 0.327 5.376 1.00 95.44 101 TRP A CA 1
ATOM 805 C C . TRP A 1 101 ? -8.657 1.594 5.141 1.00 95.44 101 TRP A C 1
ATOM 807 O O . TRP A 1 101 ? -8.097 2.594 4.705 1.00 95.44 101 TRP A O 1
ATOM 817 N N . SER A 1 102 ? -9.947 1.611 5.493 1.00 93.31 102 SER A N 1
ATOM 818 C CA . SER A 1 102 ? -10.811 2.785 5.311 1.00 93.31 102 SER A CA 1
ATOM 819 C C . SER A 1 102 ? -10.413 3.993 6.162 1.00 93.31 102 SER A C 1
ATOM 821 O O . SER A 1 102 ? -10.823 5.109 5.864 1.00 93.31 102 SER A O 1
ATOM 823 N N . LYS A 1 103 ? -9.613 3.785 7.216 1.00 95.69 103 LYS A N 1
ATOM 824 C CA . LYS 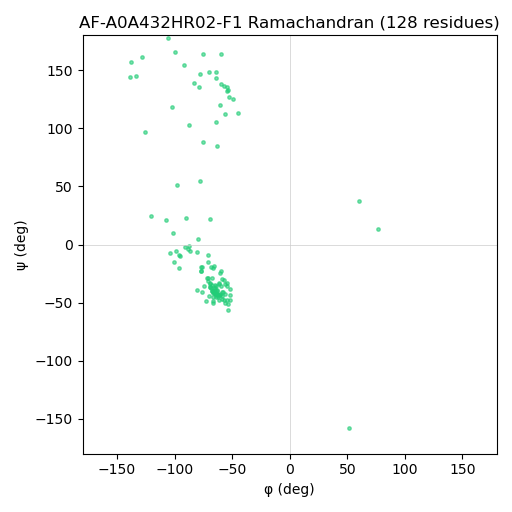A 1 103 ? -9.072 4.853 8.074 1.00 95.69 103 LYS A CA 1
ATOM 825 C C . LYS A 1 103 ? -7.845 5.540 7.460 1.00 95.69 103 LYS A C 1
ATOM 827 O O . LYS A 1 103 ? -7.339 6.496 8.043 1.00 95.69 103 LYS A O 1
ATOM 832 N N . LEU A 1 104 ? -7.333 5.034 6.337 1.00 96.69 104 LEU A N 1
ATOM 833 C CA . LEU A 1 104 ? -6.135 5.548 5.682 1.00 96.69 104 LEU A CA 1
ATOM 834 C C . LEU A 1 104 ? -6.457 6.607 4.629 1.00 96.69 104 LEU A C 1
ATOM 836 O O . LEU A 1 104 ? -7.525 6.621 4.014 1.00 96.69 104 LEU A O 1
ATOM 840 N N . THR A 1 105 ? -5.473 7.46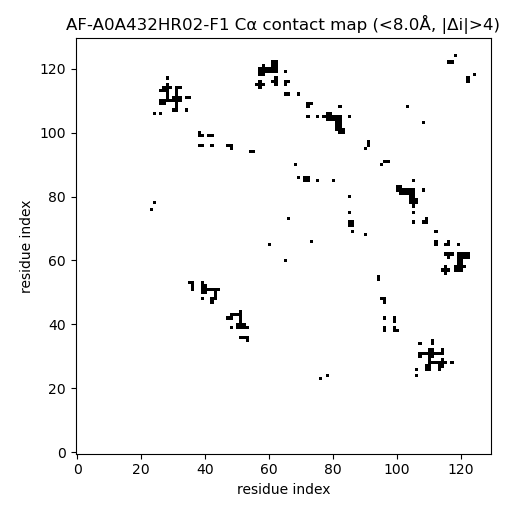7 4.396 1.00 96.12 105 THR A N 1
ATOM 841 C CA . THR A 1 105 ? -5.499 8.507 3.361 1.00 96.12 105 THR A CA 1
ATOM 842 C C . THR A 1 105 ? -4.719 8.075 2.119 1.00 96.12 105 THR A C 1
ATOM 844 O O . THR A 1 105 ? -3.901 7.151 2.174 1.00 96.12 105 THR A O 1
ATOM 847 N N . GLY A 1 106 ? -4.893 8.778 1.000 1.00 95.12 106 GLY A N 1
ATOM 848 C CA . GLY A 1 106 ? -4.095 8.577 -0.212 1.00 95.12 106 GLY A CA 1
ATOM 849 C C . GLY A 1 106 ? -2.589 8.624 0.056 1.00 95.12 106 GLY A C 1
ATOM 850 O O . GLY A 1 106 ? -1.845 7.785 -0.446 1.00 95.12 106 GLY A O 1
ATOM 851 N N . LYS A 1 107 ? -2.132 9.511 0.945 1.00 95.00 107 LYS A N 1
ATOM 852 C CA . LYS A 1 107 ? -0.735 9.600 1.391 1.00 95.00 107 LYS A CA 1
ATOM 853 C C . LYS A 1 107 ? -0.245 8.304 2.033 1.00 95.00 107 LYS A C 1
ATOM 855 O O . LYS A 1 107 ? 0.871 7.855 1.765 1.00 95.00 107 LYS A O 1
ATOM 860 N N . ASP A 1 108 ? -1.058 7.708 2.899 1.00 97.00 108 ASP A N 1
ATOM 861 C CA . ASP A 1 108 ? -0.742 6.434 3.541 1.00 97.00 108 ASP A CA 1
ATOM 862 C C . ASP A 1 108 ? -0.680 5.304 2.513 1.00 97.00 108 ASP A C 1
ATOM 864 O O . ASP A 1 108 ? 0.264 4.512 2.535 1.00 97.00 108 ASP A O 1
ATOM 868 N N . MET A 1 109 ? -1.622 5.286 1.567 1.00 96.81 109 MET A N 1
ATOM 869 C CA . MET A 1 109 ? -1.666 4.304 0.483 1.00 96.81 109 MET A CA 1
ATOM 870 C C . MET A 1 109 ? -0.448 4.413 -0.445 1.00 96.81 109 MET A C 1
ATOM 872 O O . MET A 1 109 ? 0.164 3.395 -0.762 1.00 96.81 109 MET A O 1
ATOM 876 N N . ILE A 1 110 ? -0.019 5.630 -0.797 1.00 95.81 110 ILE A N 1
ATOM 877 C CA . ILE A 1 110 ? 1.210 5.885 -1.571 1.00 95.81 110 ILE A CA 1
ATOM 878 C C . ILE A 1 110 ? 2.441 5.356 -0.824 1.00 95.81 110 ILE A C 1
ATOM 880 O O . ILE A 1 110 ? 3.326 4.733 -1.413 1.00 95.81 110 ILE A O 1
ATOM 884 N N . ASN A 1 111 ? 2.509 5.566 0.493 1.00 96.75 111 ASN A N 1
ATOM 885 C CA . ASN A 1 111 ? 3.611 5.045 1.298 1.00 96.75 111 ASN A CA 1
ATOM 886 C C . ASN A 1 111 ? 3.623 3.508 1.306 1.00 96.75 111 ASN A C 1
ATOM 888 O O . ASN A 1 111 ? 4.695 2.910 1.176 1.00 96.75 111 ASN A O 1
ATOM 892 N N . VAL A 1 112 ? 2.455 2.872 1.460 1.00 97.00 112 VAL A N 1
ATOM 893 C CA . VAL A 1 112 ? 2.303 1.408 1.416 1.00 97.00 112 VAL A CA 1
ATOM 894 C C . VAL A 1 112 ? 2.727 0.858 0.054 1.00 97.00 112 VAL A C 1
ATOM 896 O O . VAL A 1 112 ? 3.542 -0.064 0.018 1.00 97.00 112 VAL A O 1
ATOM 899 N N . HIS A 1 113 ? 2.260 1.452 -1.047 1.00 96.19 113 HIS A N 1
ATOM 900 C CA . HIS A 1 113 ? 2.692 1.091 -2.401 1.00 96.19 113 HIS A CA 1
ATOM 901 C C . HIS A 1 113 ? 4.211 1.174 -2.544 1.00 96.19 113 HIS A C 1
ATOM 903 O O . HIS A 1 113 ? 4.831 0.207 -2.978 1.00 96.19 113 HIS A O 1
ATOM 909 N N . ALA A 1 114 ? 4.834 2.266 -2.093 1.00 95.69 114 ALA A N 1
ATOM 910 C CA . ALA A 1 114 ? 6.284 2.415 -2.171 1.00 95.69 114 ALA A CA 1
ATOM 911 C C . ALA A 1 114 ? 7.041 1.321 -1.406 1.00 95.69 114 ALA A C 1
ATOM 913 O O . ALA A 1 114 ? 8.093 0.877 -1.859 1.00 95.69 114 ALA A O 1
ATOM 914 N N . TYR A 1 115 ? 6.512 0.856 -0.270 1.00 96.06 115 TYR A N 1
ATOM 915 C CA . TYR A 1 115 ? 7.074 -0.288 0.448 1.00 96.06 115 TYR A CA 1
ATOM 916 C C . TYR A 1 115 ? 6.934 -1.599 -0.338 1.00 96.06 115 TYR A C 1
ATOM 918 O O . TYR A 1 115 ? 7.917 -2.328 -0.477 1.00 96.06 115 TYR A O 1
ATOM 926 N N . LEU A 1 116 ? 5.737 -1.893 -0.851 1.00 96.06 116 LEU A N 1
ATOM 927 C CA . LEU A 1 116 ? 5.462 -3.125 -1.595 1.00 96.06 116 LEU A CA 1
ATOM 928 C C . LEU A 1 116 ? 6.276 -3.188 -2.891 1.00 96.06 116 LEU A C 1
ATOM 930 O O . LEU A 1 116 ? 6.942 -4.184 -3.154 1.00 96.06 116 LEU A O 1
ATOM 934 N N . ARG A 1 117 ? 6.312 -2.085 -3.642 1.00 94.62 117 ARG A N 1
ATOM 935 C CA . ARG A 1 117 ? 7.084 -1.942 -4.878 1.00 94.62 117 ARG A CA 1
ATOM 936 C C . ARG A 1 117 ? 8.591 -2.057 -4.640 1.00 94.62 117 ARG A C 1
ATOM 938 O O . ARG A 1 117 ? 9.268 -2.736 -5.402 1.00 94.62 117 ARG A O 1
ATOM 945 N N . ALA A 1 118 ? 9.128 -1.436 -3.587 1.00 93.62 118 ALA A N 1
ATOM 946 C CA . ALA A 1 118 ? 10.564 -1.494 -3.285 1.00 93.62 118 ALA A CA 1
ATOM 947 C C . ALA A 1 118 ? 11.058 -2.898 -2.892 1.00 93.62 118 ALA A C 1
ATOM 949 O O . ALA A 1 118 ? 12.253 -3.167 -2.983 1.00 93.62 118 ALA A O 1
ATOM 950 N N . HIS A 1 119 ? 10.154 -3.780 -2.460 1.00 93.38 119 HIS A N 1
ATOM 951 C CA . HIS A 1 119 ? 10.455 -5.161 -2.076 1.00 93.38 119 HIS A CA 1
ATOM 952 C C . HIS A 1 119 ? 9.690 -6.187 -2.918 1.00 93.38 119 HIS A C 1
ATOM 954 O O . HIS A 1 119 ? 9.456 -7.307 -2.463 1.00 93.38 119 HIS A O 1
ATOM 960 N N . ALA A 1 120 ? 9.298 -5.796 -4.129 1.00 95.00 120 ALA A N 1
ATOM 961 C CA . ALA A 1 120 ? 8.646 -6.672 -5.086 1.00 95.00 120 ALA A CA 1
ATOM 962 C C . ALA A 1 120 ? 9.527 -7.877 -5.453 1.00 95.00 120 ALA A C 1
ATOM 964 O O . ALA A 1 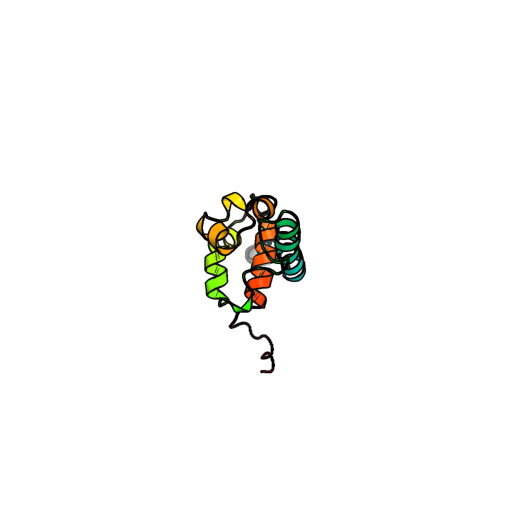120 ? 10.746 -7.861 -5.243 1.00 95.00 120 ALA A O 1
ATOM 965 N N . ALA A 1 121 ? 8.913 -8.900 -6.047 1.00 93.62 121 ALA A N 1
ATOM 966 C CA . ALA A 1 121 ? 9.580 -10.139 -6.456 1.00 93.62 121 ALA A CA 1
ATOM 967 C C . ALA A 1 121 ? 10.794 -9.908 -7.377 1.00 93.62 121 ALA A C 1
ATOM 969 O O . ALA A 1 121 ? 11.794 -10.614 -7.289 1.00 93.62 121 ALA A O 1
ATOM 970 N N . ASP A 1 122 ? 10.695 -8.902 -8.242 1.00 93.88 122 ASP A N 1
ATOM 971 C CA . ASP A 1 122 ? 11.686 -8.467 -9.227 1.00 93.88 122 ASP A CA 1
ATOM 972 C C . ASP A 1 122 ? 12.474 -7.225 -8.777 1.00 93.88 122 ASP A C 1
ATOM 974 O O . ASP A 1 122 ? 13.206 -6.628 -9.568 1.00 93.88 122 ASP A O 1
ATOM 978 N N . SER A 1 123 ? 12.342 -6.816 -7.509 1.00 88.19 123 SER A N 1
ATOM 979 C CA . SER A 1 123 ? 13.166 -5.736 -6.965 1.00 88.19 123 SER A CA 1
ATOM 980 C C . SER A 1 123 ? 14.647 -6.149 -6.956 1.00 88.19 123 SER A C 1
ATOM 982 O O . SER A 1 123 ? 14.948 -7.318 -6.709 1.00 88.19 123 SER A O 1
ATOM 984 N N . PRO A 1 124 ? 15.601 -5.211 -7.127 1.00 81.19 124 PRO A N 1
ATOM 985 C CA . PRO A 1 124 ? 17.044 -5.487 -7.069 1.00 81.19 124 PRO A CA 1
ATOM 986 C C . PRO A 1 124 ? 17.537 -5.831 -5.647 1.00 81.19 124 PRO A C 1
ATOM 988 O O . PRO A 1 124 ? 18.713 -5.659 -5.326 1.00 81.19 124 PRO A O 1
ATOM 991 N N . SER A 1 125 ? 16.636 -6.278 -4.768 1.00 66.62 125 SER A N 1
ATOM 992 C CA . SER A 1 125 ? 16.954 -6.723 -3.420 1.00 66.62 125 SER A CA 1
ATOM 993 C C . SER A 1 125 ? 17.978 -7.863 -3.494 1.00 66.62 125 SER A C 1
ATOM 995 O O . SER A 1 125 ? 17.825 -8.757 -4.329 1.00 66.62 125 SER A O 1
ATOM 997 N N . PRO A 1 126 ? 19.015 -7.864 -2.634 1.00 65.56 126 PRO A N 1
ATOM 998 C CA . PRO A 1 126 ? 19.975 -8.959 -2.598 1.00 65.56 126 PRO A CA 1
ATOM 999 C C . PRO A 1 126 ? 19.218 -10.276 -2.424 1.00 65.56 126 PRO A C 1
ATOM 1001 O O . PRO A 1 126 ? 18.300 -10.358 -1.602 1.00 65.56 126 PRO A O 1
ATOM 1004 N N . ALA A 1 127 ? 19.568 -11.273 -3.242 1.00 60.12 127 ALA A N 1
ATOM 1005 C CA . ALA A 1 127 ? 18.901 -12.566 -3.247 1.00 60.12 127 ALA A CA 1
ATOM 1006 C C . ALA A 1 127 ? 18.799 -13.094 -1.810 1.00 60.12 127 ALA A C 1
ATOM 1008 O O . ALA A 1 127 ? 19.803 -13.182 -1.101 1.00 60.12 127 ALA A O 1
ATOM 1009 N N . LYS A 1 128 ? 17.581 -13.421 -1.363 1.00 62.28 128 LYS A N 1
ATOM 1010 C CA . LYS A 1 128 ? 17.405 -14.123 -0.090 1.00 62.28 128 LYS A CA 1
ATOM 1011 C C . LYS A 1 128 ? 18.139 -15.459 -0.230 1.00 62.28 128 LYS A C 1
ATOM 1013 O O . LYS A 1 128 ? 17.830 -16.212 -1.154 1.00 62.28 128 LYS A O 1
ATOM 1018 N N . CYS A 1 129 ? 19.130 -15.719 0.624 1.00 60.16 129 CYS A N 1
ATOM 1019 C CA . CYS A 1 129 ? 19.801 -17.017 0.664 1.00 60.16 129 CYS A CA 1
ATOM 1020 C C . CYS A 1 129 ? 18.734 -18.112 0.814 1.00 60.16 129 CYS A C 1
ATOM 1022 O O . CYS A 1 129 ? 17.862 -17.988 1.677 1.00 60.16 129 CYS A O 1
ATOM 1024 N N . LYS A 1 130 ? 18.770 -19.109 -0.076 1.00 47.75 130 LYS A N 1
ATOM 1025 C CA . LYS A 1 130 ? 17.938 -20.313 0.019 1.00 47.75 130 LYS A CA 1
ATOM 1026 C C . LYS A 1 130 ? 18.511 -21.265 1.055 1.00 47.75 130 LYS A C 1
ATOM 1028 O O . LYS A 1 130 ? 19.758 -21.312 1.153 1.00 47.75 130 LYS A O 1
#

Foldseek 3Di:
DVVVVVVVVVVVVVPPPPPPDPPQQDAALVLLVVLQLVLLLVCVVVVQDVDSDFPDDLAPAALVVLCVQQVLLVPDRFQFAFQVVRHDVVNCVRGPSVVSSRVHTSNNSSNNSVNSNCSYNPHPPDDDDD

Radius of gyration: 21.39 Å; Cα contacts (8 Å, |Δi|>4): 152; chains: 1; bounding box: 38×69×45 Å

Sequence (130 aa):
MRKLIILAITVFFAFSSAGICFAGAKANARKGKYTYRKVYKSCHKRGEVESATPLLSPDTKTMAQWDKVFDKVINNKDENKPATELVDDDFFEQFKCKEEWSKLTGKDMINVHAYLRAHAADSPSPAKCK